Protein AF-A0A815MRT6-F1 (afdb_monomer)

Nearest PDB structures (foldseek):
  7sus-assembly1_A  TM=7.337E-01  e=1.866E+00  Homo sapiens
  3uun-assembly3_A  TM=4.388E-01  e=4.550E+00  Homo sapiens
  7p3w-assembly1_a  TM=3.902E-01  e=8.098E+00  Acinetobacter baumannii ATCC 17978

Secondary structure (DSSP, 8-state):
-HHHHHHHHIIIIIHHHHHHHHHHHHHHHHHHHHHHHHHHS---HHHHHHHHHHHHHHHHHHHHHHHHHHHHHHHHHHHHHHTTTS---HHHHHHHHHHHHHHHHHHHHHHHHHHHHHHHHHT---GGGTTS--

Organism: Adineta ricciae (NCBI:txid249248)

Solvent-accessible surface area (backbone atoms only — not comparable to full-atom values): 7596 Å² total; per-residue (Å²): 127,72,69,60,60,58,52,48,47,43,64,52,52,45,41,60,46,47,70,48,52,48,60,51,51,50,50,51,52,52,49,52,52,49,50,54,52,54,72,70,44,96,60,59,68,70,58,51,55,47,51,55,51,42,52,52,50,50,52,52,52,48,51,52,45,45,50,69,24,47,50,56,44,53,49,50,42,52,48,54,58,76,46,65,84,58,92,68,56,74,69,55,50,52,54,50,51,51,52,52,51,50,40,51,49,50,38,56,48,39,59,57,53,46,52,51,52,49,57,57,55,70,66,69,72,81,64,87,65,68,71,78,81,118

pLDDT: mean 74.56, std 12.22, range [42.59, 94.12]

Mean predicted aligned error: 10.58 Å

Structure (mmCIF, N/CA/C/O backbone):
data_AF-A0A815MRT6-F1
#
_entry.id   AF-A0A815MRT6-F1
#
loop_
_atom_site.group_PDB
_atom_site.id
_atom_site.type_symbol
_atom_site.label_atom_id
_atom_site.label_alt_id
_atom_site.label_comp_id
_atom_site.label_asym_id
_atom_site.label_entity_id
_atom_site.label_seq_id
_atom_site.pdbx_PDB_ins_code
_atom_site.Cartn_x
_atom_site.Cartn_y
_atom_site.Cartn_z
_atom_site.occupancy
_atom_site.B_iso_or_equiv
_atom_site.auth_seq_id
_atom_site.auth_comp_id
_atom_site.auth_asym_id
_atom_site.auth_atom_id
_atom_site.pdbx_PDB_model_num
ATOM 1 N N . MET A 1 1 ? 27.477 15.165 -11.761 1.00 45.75 1 MET A N 1
ATOM 2 C CA . MET A 1 1 ? 26.689 13.914 -11.897 1.00 45.75 1 MET A CA 1
ATOM 3 C C . MET A 1 1 ? 25.781 13.574 -10.698 1.00 45.75 1 MET A C 1
ATOM 5 O O . MET A 1 1 ? 24.865 12.787 -10.887 1.00 45.75 1 MET A O 1
ATOM 9 N N . ASN A 1 2 ? 25.924 14.195 -9.513 1.00 50.12 2 ASN A N 1
ATOM 10 C CA . ASN A 1 2 ? 25.142 13.836 -8.307 1.00 50.12 2 ASN A CA 1
ATOM 11 C C . ASN A 1 2 ? 23.651 14.254 -8.290 1.00 50.12 2 ASN A C 1
ATOM 13 O O . ASN 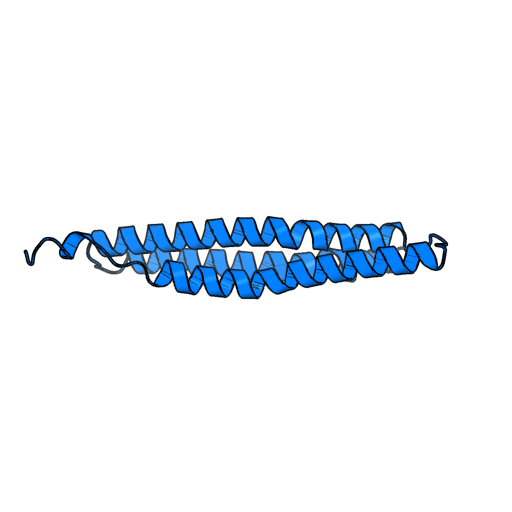A 1 2 ? 22.848 13.635 -7.598 1.00 50.12 2 ASN A O 1
ATOM 17 N N . ASN A 1 3 ? 23.240 15.273 -9.054 1.00 54.59 3 ASN A N 1
ATOM 18 C CA . ASN A 1 3 ? 21.877 15.820 -8.944 1.00 54.59 3 ASN A CA 1
ATOM 19 C C . ASN A 1 3 ? 20.793 15.014 -9.680 1.00 54.59 3 ASN A C 1
ATOM 21 O O . ASN A 1 3 ? 19.620 15.136 -9.338 1.00 54.59 3 ASN A O 1
ATOM 25 N N . TYR A 1 4 ? 21.146 14.185 -10.666 1.00 55.22 4 TYR A N 1
ATOM 26 C CA . TYR A 1 4 ? 20.152 13.447 -11.459 1.00 55.22 4 TYR A CA 1
ATOM 27 C C . TYR A 1 4 ? 19.624 12.220 -10.699 1.00 55.22 4 TYR A C 1
ATOM 29 O O . TYR A 1 4 ? 18.414 12.053 -10.557 1.00 55.22 4 TYR A O 1
ATOM 37 N N . TYR A 1 5 ? 20.525 11.438 -10.094 1.00 51.09 5 TYR A N 1
ATOM 38 C CA . TYR A 1 5 ? 20.175 10.288 -9.253 1.00 51.09 5 TYR A CA 1
ATOM 39 C C . TYR A 1 5 ? 19.384 10.693 -8.001 1.00 51.09 5 TYR A C 1
ATOM 41 O O . TYR A 1 5 ? 18.371 10.073 -7.690 1.00 51.09 5 TYR A O 1
ATOM 49 N N . ALA A 1 6 ? 19.763 11.789 -7.332 1.00 52.75 6 ALA A N 1
ATOM 50 C CA . ALA A 1 6 ? 19.034 12.298 -6.167 1.00 52.75 6 ALA A CA 1
ATOM 51 C C . ALA A 1 6 ? 17.612 12.794 -6.510 1.00 52.75 6 ALA A C 1
ATOM 53 O O . ALA A 1 6 ? 16.680 12.617 -5.722 1.00 52.75 6 ALA A O 1
ATOM 54 N N . ARG A 1 7 ? 17.422 13.392 -7.695 1.00 52.66 7 ARG A N 1
ATOM 55 C CA . ARG A 1 7 ? 16.108 13.856 -8.174 1.00 52.66 7 ARG A CA 1
ATOM 56 C C . ARG A 1 7 ? 15.211 12.683 -8.589 1.00 52.66 7 ARG A C 1
ATOM 58 O O . ARG A 1 7 ? 14.020 12.701 -8.294 1.00 52.66 7 ARG A O 1
ATOM 65 N N . LEU A 1 8 ? 15.789 11.644 -9.193 1.00 51.12 8 LEU A N 1
ATOM 66 C CA . LEU A 1 8 ? 15.091 10.413 -9.580 1.00 51.12 8 LEU A CA 1
ATOM 67 C C . LEU A 1 8 ? 14.653 9.577 -8.370 1.00 51.12 8 LEU A C 1
ATOM 69 O O . LEU A 1 8 ? 13.500 9.155 -8.303 1.00 51.12 8 LEU A O 1
ATOM 73 N N . LEU A 1 9 ? 15.527 9.408 -7.377 1.00 52.34 9 LEU A N 1
ATOM 74 C CA . LEU A 1 9 ? 15.215 8.663 -6.153 1.00 52.34 9 LEU A CA 1
ATOM 75 C C . LEU A 1 9 ? 14.071 9.334 -5.371 1.00 52.34 9 LEU A C 1
ATOM 77 O O . LEU A 1 9 ? 13.169 8.657 -4.873 1.00 52.34 9 LEU A O 1
ATOM 81 N N . LYS A 1 10 ? 14.042 10.677 -5.361 1.00 52.62 10 LYS A N 1
ATOM 82 C CA . LYS A 1 10 ? 12.936 11.467 -4.801 1.00 52.62 10 LYS A CA 1
ATOM 83 C C . LYS A 1 10 ? 11.610 11.251 -5.536 1.00 52.62 10 LYS A C 1
ATOM 85 O O . LYS A 1 10 ? 10.611 10.963 -4.886 1.00 52.62 10 LYS A O 1
ATOM 90 N N . ILE A 1 11 ? 11.580 11.382 -6.861 1.00 58.47 11 ILE A N 1
ATOM 91 C CA . ILE A 1 11 ? 10.323 11.391 -7.635 1.00 58.47 11 ILE A CA 1
ATOM 92 C C . ILE A 1 11 ? 9.703 9.992 -7.769 1.00 58.47 11 ILE A C 1
ATOM 94 O O . ILE A 1 11 ? 8.484 9.870 -7.749 1.00 58.47 11 ILE A O 1
ATOM 98 N N . TYR A 1 12 ? 10.513 8.937 -7.872 1.00 51.78 12 TYR A N 1
ATOM 99 C CA . TYR A 1 12 ? 10.009 7.620 -8.284 1.00 51.78 12 TYR A CA 1
AT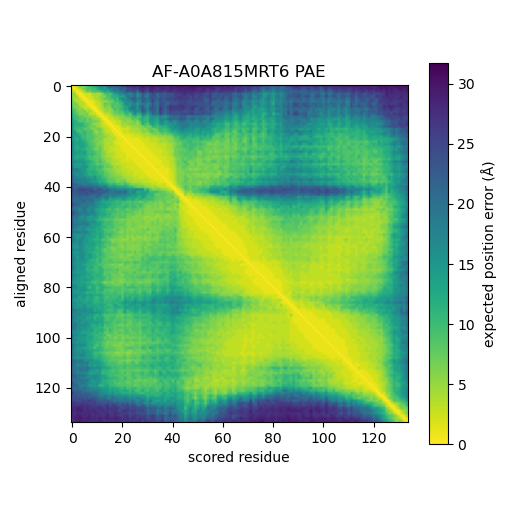OM 100 C C . TYR A 1 12 ? 9.968 6.572 -7.173 1.00 51.78 12 TYR A C 1
ATOM 102 O O . TYR A 1 12 ? 9.186 5.636 -7.262 1.00 51.78 12 TYR A O 1
ATOM 110 N N . VAL A 1 13 ? 10.767 6.722 -6.114 1.00 55.62 13 VAL A N 1
ATOM 111 C CA . VAL A 1 13 ? 10.786 5.768 -4.990 1.00 55.62 13 VAL A CA 1
ATOM 112 C C . VAL A 1 13 ? 10.257 6.435 -3.731 1.00 55.62 13 VAL A C 1
ATOM 114 O O . VAL A 1 13 ? 9.307 5.949 -3.123 1.00 55.62 13 VAL A O 1
ATOM 117 N N . VAL A 1 14 ? 10.808 7.598 -3.376 1.00 60.06 14 VAL A N 1
ATOM 118 C CA . VAL A 1 14 ? 10.393 8.314 -2.164 1.00 60.06 14 VAL A CA 1
ATOM 119 C C . VAL A 1 14 ? 8.977 8.847 -2.301 1.00 60.06 14 VAL A C 1
ATOM 121 O O . VAL A 1 14 ? 8.237 8.762 -1.341 1.00 60.06 14 VAL A O 1
ATOM 124 N N . THR A 1 15 ? 8.563 9.350 -3.462 1.00 61.41 15 THR A N 1
ATOM 125 C CA . THR A 1 15 ? 7.217 9.921 -3.636 1.00 61.41 15 THR A CA 1
ATOM 126 C C . THR A 1 15 ? 6.101 8.882 -3.436 1.00 61.41 15 THR A C 1
ATOM 128 O O . THR A 1 15 ? 5.251 9.113 -2.578 1.00 61.41 15 THR A O 1
ATOM 131 N N . PRO A 1 16 ? 6.088 7.711 -4.103 1.00 59.00 16 PRO A N 1
ATOM 132 C CA . PRO A 1 16 ? 5.063 6.698 -3.841 1.00 59.00 16 PRO A CA 1
ATOM 133 C C . PRO A 1 16 ? 5.174 6.065 -2.445 1.00 59.00 16 PRO A C 1
ATOM 135 O O . PRO A 1 16 ? 4.146 5.765 -1.836 1.00 59.00 16 PRO A O 1
ATOM 138 N N . LEU A 1 17 ? 6.383 5.938 -1.876 1.00 62.38 17 LEU A N 1
ATOM 139 C CA . LEU A 1 17 ? 6.551 5.562 -0.464 1.00 62.38 17 LEU A CA 1
ATOM 140 C C . LEU A 1 17 ? 5.994 6.629 0.482 1.00 62.38 17 LEU A C 1
ATOM 142 O O . LEU A 1 17 ? 5.339 6.300 1.456 1.00 62.38 17 LEU A O 1
ATOM 146 N N . PHE A 1 18 ? 6.183 7.910 0.196 1.00 67.44 18 PHE A N 1
ATOM 147 C CA . PHE A 1 18 ? 5.653 9.019 0.985 1.00 67.44 18 PHE A CA 1
ATOM 148 C C . PHE A 1 18 ? 4.121 9.033 0.924 1.00 67.44 18 PHE A C 1
ATOM 150 O O . PHE A 1 18 ? 3.469 9.098 1.963 1.00 67.44 18 PHE A O 1
ATOM 157 N N . PHE A 1 19 ? 3.539 8.846 -0.265 1.00 64.25 19 PHE A N 1
ATOM 158 C CA . PHE A 1 19 ? 2.088 8.751 -0.466 1.00 64.25 19 PHE A CA 1
ATOM 159 C C . PHE A 1 19 ? 1.449 7.464 0.076 1.00 64.25 19 PHE A C 1
ATOM 161 O O . PHE A 1 19 ? 0.230 7.404 0.180 1.00 64.25 19 PHE A O 1
ATOM 168 N N . THR A 1 20 ? 2.223 6.448 0.457 1.00 65.19 20 THR A N 1
ATOM 169 C CA . THR A 1 20 ? 1.698 5.226 1.097 1.00 65.19 20 THR A CA 1
ATOM 170 C C . THR A 1 20 ? 1.990 5.200 2.594 1.00 65.19 20 THR A C 1
ATOM 172 O O . THR A 1 20 ? 1.082 5.003 3.399 1.00 65.19 20 THR A O 1
ATOM 175 N N . VAL A 1 21 ? 3.231 5.467 2.994 1.00 69.62 21 VAL A N 1
ATOM 176 C CA . VAL A 1 21 ? 3.687 5.442 4.388 1.00 69.62 21 VAL A CA 1
ATOM 177 C C . VAL A 1 21 ? 3.052 6.562 5.204 1.00 69.62 21 VAL A C 1
ATOM 179 O O . VAL A 1 21 ? 2.616 6.298 6.324 1.00 69.62 21 VAL A O 1
ATOM 182 N N . ILE A 1 22 ? 2.946 7.792 4.686 1.00 73.31 22 ILE A N 1
ATOM 183 C CA . ILE A 1 22 ? 2.405 8.907 5.482 1.00 73.31 22 ILE A CA 1
ATOM 184 C C . ILE A 1 22 ? 0.921 8.749 5.770 1.00 73.31 22 ILE A C 1
ATOM 186 O O . ILE A 1 22 ? 0.575 8.832 6.947 1.00 73.31 22 ILE A O 1
ATOM 190 N N . PRO A 1 23 ? 0.042 8.468 4.790 1.00 68.94 23 PRO A N 1
ATOM 191 C CA . PRO A 1 23 ? -1.370 8.251 5.085 1.00 68.94 23 PRO A CA 1
ATOM 192 C C . PRO A 1 23 ? -1.577 7.104 6.070 1.00 68.94 23 PRO A C 1
ATOM 194 O O . PRO A 1 23 ? -2.384 7.216 6.984 1.00 68.94 23 PRO A O 1
ATOM 197 N N . VAL A 1 24 ? -0.796 6.029 5.950 1.00 69.56 24 VAL A N 1
ATOM 198 C CA . VAL A 1 24 ? -0.872 4.881 6.864 1.00 69.56 24 VAL A CA 1
ATOM 199 C C . VAL A 1 24 ? -0.394 5.249 8.263 1.00 69.56 24 VAL A C 1
ATOM 201 O O . VAL A 1 24 ? -1.037 4.885 9.243 1.00 69.56 24 VAL A O 1
ATOM 204 N N . THR A 1 25 ? 0.692 6.010 8.370 1.00 74.50 25 THR A N 1
ATOM 205 C CA . THR A 1 25 ? 1.208 6.494 9.657 1.00 74.50 25 THR A CA 1
ATOM 206 C C . THR A 1 25 ? 0.207 7.442 10.317 1.00 74.50 25 THR A C 1
ATOM 208 O O . THR A 1 25 ? -0.087 7.282 11.499 1.00 74.50 25 THR A O 1
ATOM 211 N N . LEU A 1 26 ? -0.390 8.363 9.553 1.00 78.94 26 LEU A N 1
ATOM 212 C CA . LEU A 1 26 ? -1.467 9.246 10.010 1.00 78.94 26 LEU A CA 1
ATOM 213 C C . LEU A 1 26 ? -2.670 8.445 10.507 1.00 78.94 26 LEU A C 1
ATOM 215 O O . LEU A 1 26 ? -3.145 8.691 11.610 1.00 78.94 26 LEU A O 1
ATOM 219 N N . ILE A 1 27 ? -3.120 7.449 9.742 1.00 75.50 27 ILE A N 1
ATOM 220 C CA . ILE A 1 27 ? -4.240 6.579 10.121 1.00 75.50 27 ILE A CA 1
ATOM 221 C C . ILE A 1 27 ? -3.928 5.823 11.414 1.00 75.50 27 ILE A C 1
ATOM 223 O O . ILE A 1 27 ? -4.771 5.778 12.306 1.00 75.50 27 ILE A O 1
ATOM 227 N N . ILE A 1 28 ? -2.716 5.281 11.563 1.00 76.62 28 ILE A N 1
ATOM 228 C CA . ILE A 1 28 ? -2.294 4.599 12.794 1.00 76.62 28 ILE A CA 1
ATOM 229 C C . ILE A 1 28 ? -2.302 5.568 13.981 1.00 76.62 28 ILE A C 1
ATOM 231 O O . ILE A 1 28 ? -2.840 5.217 15.030 1.00 76.62 28 ILE A O 1
ATOM 235 N N . ILE A 1 29 ? -1.742 6.772 13.831 1.00 81.12 29 ILE A N 1
ATOM 236 C CA . ILE A 1 29 ? -1.690 7.778 14.904 1.00 81.12 29 ILE A CA 1
ATOM 237 C C . ILE A 1 29 ? -3.104 8.209 15.305 1.00 81.12 29 ILE A C 1
ATOM 239 O O . ILE A 1 29 ? -3.433 8.204 16.492 1.00 81.12 29 ILE A O 1
ATOM 243 N N . VAL A 1 30 ? -3.957 8.527 14.327 1.00 81.06 30 VAL A N 1
ATOM 244 C CA . VAL A 1 30 ? -5.352 8.925 14.563 1.00 81.06 30 VAL A CA 1
ATOM 245 C C . VAL A 1 30 ? -6.120 7.796 15.248 1.00 81.06 30 VAL A C 1
ATOM 247 O O . VAL A 1 30 ? -6.791 8.042 16.247 1.00 81.06 30 VAL A O 1
ATOM 250 N N . LEU A 1 31 ? -5.970 6.547 14.795 1.00 75.62 31 LEU A N 1
ATOM 251 C CA . LEU A 1 31 ? -6.630 5.393 15.412 1.00 75.62 31 LEU A CA 1
ATOM 252 C C . LEU A 1 31 ? -6.130 5.120 16.831 1.00 75.62 31 LEU A C 1
ATOM 254 O O . LEU A 1 31 ? -6.933 4.811 17.708 1.00 75.62 31 LEU A O 1
ATOM 258 N N . GLN A 1 32 ? -4.831 5.259 17.093 1.00 78.88 32 GLN A N 1
ATOM 259 C CA . GLN A 1 32 ? -4.290 5.137 18.448 1.00 78.88 32 GLN A CA 1
ATOM 260 C C . GLN A 1 32 ? -4.826 6.237 19.371 1.00 78.88 32 GLN A C 1
ATOM 262 O O . GLN A 1 32 ? -5.182 5.948 20.516 1.00 78.88 32 GLN A O 1
ATOM 267 N N . GLY A 1 33 ? -4.929 7.472 18.872 1.00 81.94 33 GLY A N 1
ATOM 268 C CA . GLY A 1 33 ? -5.565 8.582 19.581 1.00 81.94 33 GLY A CA 1
ATOM 269 C C . GLY A 1 33 ? -7.039 8.303 19.877 1.00 81.94 33 GLY A C 1
ATOM 270 O O . GLY A 1 33 ? -7.475 8.441 21.018 1.00 81.94 33 GLY A O 1
ATOM 271 N N . MET A 1 34 ? -7.786 7.807 18.887 1.00 77.12 34 MET A N 1
ATOM 272 C CA . MET A 1 34 ? -9.182 7.397 19.060 1.00 77.12 34 MET A CA 1
ATOM 273 C C . MET A 1 34 ? -9.330 6.283 20.100 1.00 77.12 34 MET A C 1
ATOM 275 O O . MET A 1 34 ? -10.180 6.400 20.976 1.00 77.12 34 MET A O 1
ATOM 279 N N . ILE A 1 35 ? -8.496 5.236 20.063 1.00 76.12 35 ILE A N 1
ATOM 280 C CA . ILE A 1 35 ? -8.532 4.152 21.062 1.00 76.12 35 ILE A CA 1
ATOM 281 C C . ILE A 1 35 ? -8.273 4.703 22.468 1.00 76.12 35 ILE A C 1
ATOM 283 O O . ILE A 1 35 ? -8.982 4.337 23.405 1.00 76.12 35 ILE A O 1
ATOM 287 N N . ARG A 1 36 ? -7.276 5.583 22.633 1.00 80.75 36 ARG A N 1
ATOM 288 C CA . ARG A 1 36 ? -6.979 6.206 23.933 1.00 80.75 36 ARG A CA 1
ATOM 289 C C . ARG A 1 36 ? -8.170 7.012 24.451 1.00 80.75 36 ARG A C 1
ATOM 291 O O . ARG A 1 36 ? -8.553 6.819 25.600 1.00 80.75 36 ARG A O 1
ATOM 298 N N . ASN A 1 37 ? -8.797 7.818 23.597 1.00 80.75 37 ASN A N 1
ATOM 299 C CA . ASN A 1 37 ? -9.984 8.591 23.966 1.00 80.75 37 ASN A CA 1
ATOM 300 C C . ASN A 1 37 ? -11.181 7.682 24.303 1.00 80.75 37 ASN A C 1
ATOM 302 O O . ASN A 1 37 ? -11.874 7.920 25.285 1.00 80.75 37 ASN A O 1
ATOM 306 N N . ILE A 1 38 ? -11.398 6.598 23.551 1.00 73.88 38 ILE A N 1
ATOM 307 C CA . ILE A 1 38 ? -12.463 5.612 23.820 1.00 73.88 38 ILE A CA 1
ATOM 308 C C . ILE A 1 38 ? -12.254 4.901 25.163 1.00 73.88 38 ILE A C 1
ATOM 310 O O . ILE A 1 38 ? -13.225 4.636 25.870 1.00 73.88 38 ILE A O 1
ATOM 314 N N . ARG A 1 39 ? -11.003 4.609 25.538 1.00 72.38 39 ARG A N 1
ATOM 315 C CA . ARG A 1 39 ? -10.673 4.022 26.848 1.00 72.38 39 ARG A CA 1
ATOM 316 C C . ARG A 1 39 ? -10.887 4.996 28.008 1.00 72.38 39 ARG A C 1
ATOM 318 O O . ARG A 1 39 ? -11.131 4.547 29.120 1.00 72.38 39 ARG A O 1
ATOM 325 N N . GLN A 1 40 ? -10.789 6.300 27.755 1.00 78.19 40 GLN A N 1
ATOM 326 C CA . GLN A 1 40 ? -11.063 7.347 28.745 1.00 78.19 40 GLN A CA 1
ATOM 327 C C . GLN A 1 40 ? -12.558 7.663 28.881 1.00 78.19 40 GLN A C 1
ATOM 329 O O . GLN A 1 40 ? -12.982 8.157 29.922 1.00 78.19 40 GLN A O 1
ATOM 334 N N . LEU A 1 41 ? -13.364 7.369 27.858 1.00 73.06 41 LEU A N 1
ATOM 335 C CA . LEU A 1 41 ? -14.818 7.457 27.943 1.00 73.06 41 LEU A CA 1
ATOM 336 C C . LEU A 1 41 ? -15.363 6.308 28.802 1.00 73.06 41 LEU A C 1
ATOM 338 O O . LEU A 1 41 ? -15.007 5.146 28.595 1.00 73.06 41 LEU A O 1
ATOM 342 N N . THR A 1 42 ? -16.272 6.628 29.725 1.00 67.25 42 THR A N 1
ATOM 343 C CA . THR A 1 42 ? -17.025 5.688 30.575 1.00 67.25 42 THR A CA 1
ATOM 344 C C . THR A 1 42 ? -18.049 4.899 29.745 1.00 67.25 42 THR A C 1
ATOM 346 O O . THR A 1 42 ? -19.259 5.009 29.914 1.00 67.25 42 THR A O 1
ATOM 349 N N . LEU A 1 43 ? -17.565 4.140 28.767 1.00 65.50 43 LEU A N 1
ATOM 350 C CA . LEU A 1 43 ? -18.371 3.254 27.937 1.00 65.50 43 LEU A CA 1
ATOM 351 C C . LEU A 1 43 ? -18.512 1.892 28.620 1.00 65.50 43 LEU A C 1
ATOM 353 O O . LEU A 1 43 ? -17.615 1.433 29.325 1.00 65.50 43 LEU A O 1
ATOM 357 N N . ASN A 1 44 ? -19.627 1.210 28.361 1.00 72.62 44 ASN A N 1
ATOM 358 C CA . ASN A 1 44 ? -19.820 -0.166 28.813 1.00 72.62 44 ASN A CA 1
ATOM 359 C C . ASN A 1 44 ? -18.708 -1.070 28.251 1.00 72.62 44 ASN A C 1
ATOM 361 O O . ASN A 1 44 ? -18.347 -0.958 27.077 1.00 72.62 44 ASN A O 1
ATOM 365 N N . SER A 1 45 ? -18.235 -2.034 29.044 1.00 71.75 45 SER A N 1
ATOM 366 C CA . SER A 1 45 ? -17.143 -2.948 28.664 1.00 71.75 45 SER A CA 1
ATOM 367 C C . SER A 1 45 ? -17.374 -3.672 27.322 1.00 71.75 45 SER A C 1
ATOM 369 O O . SER A 1 45 ? -16.443 -3.785 26.530 1.00 71.75 45 SER A O 1
ATOM 371 N N . CYS A 1 46 ? -18.621 -4.053 26.978 1.00 71.88 46 CYS A N 1
ATOM 372 C CA . CYS A 1 46 ? -18.963 -4.627 25.651 1.00 71.88 46 CYS A CA 1
ATOM 373 C C . CYS A 1 46 ? -18.624 -3.673 24.499 1.00 71.88 46 CYS A C 1
ATOM 375 O O . CYS A 1 46 ? -18.136 -4.099 23.455 1.00 71.88 46 CYS A O 1
ATOM 377 N N . GLN A 1 47 ? -18.919 -2.381 24.664 1.00 72.31 47 GLN A N 1
ATOM 378 C CA . GLN A 1 47 ? -18.724 -1.391 23.609 1.00 72.31 47 GLN A CA 1
ATOM 379 C C . GLN A 1 47 ? -17.237 -1.102 23.406 1.00 72.31 47 GLN A C 1
ATOM 381 O O . GLN A 1 47 ? -16.802 -1.043 22.256 1.00 72.31 47 GLN A O 1
ATOM 386 N N . GLN A 1 48 ? -16.462 -0.990 24.490 1.00 74.56 48 GLN A N 1
ATOM 387 C CA . GLN A 1 48 ? -15.010 -0.798 24.416 1.00 74.56 48 GLN A CA 1
ATOM 388 C C . GLN A 1 48 ? -14.315 -1.982 23.728 1.00 74.56 48 GLN A C 1
ATOM 390 O O . GLN A 1 48 ? -13.590 -1.771 22.752 1.00 74.56 48 GLN A O 1
ATOM 395 N N . ASP A 1 49 ? -14.615 -3.219 24.141 1.00 78.00 49 ASP A N 1
ATOM 396 C CA . ASP A 1 49 ? -14.050 -4.428 23.521 1.00 78.00 49 ASP A CA 1
ATOM 397 C C . ASP A 1 49 ? -14.426 -4.553 22.038 1.00 78.00 49 ASP A C 1
ATOM 399 O O . ASP A 1 49 ? -13.604 -4.951 21.204 1.00 78.00 49 ASP A O 1
ATOM 403 N N . ARG A 1 50 ? -15.666 -4.189 21.680 1.00 79.44 50 ARG A N 1
ATOM 404 C CA . ARG A 1 50 ? -16.124 -4.182 20.285 1.00 79.44 50 ARG A CA 1
ATOM 405 C C . ARG A 1 50 ? -15.338 -3.177 19.451 1.00 79.44 50 ARG A C 1
ATOM 407 O O . ARG A 1 50 ? -14.843 -3.548 18.389 1.00 79.44 50 ARG A O 1
ATOM 414 N N . PHE A 1 51 ? -15.222 -1.932 19.912 1.00 76.56 51 PHE A N 1
ATOM 415 C CA . PHE A 1 51 ? -14.499 -0.895 19.175 1.00 76.56 51 PHE A CA 1
ATOM 416 C C . PHE A 1 51 ? -13.027 -1.263 18.992 1.00 76.56 51 PHE A C 1
ATOM 418 O O . PHE A 1 51 ? -12.502 -1.140 17.886 1.00 76.56 51 PHE A O 1
ATOM 425 N N . GLU A 1 52 ? -12.373 -1.790 20.031 1.00 78.00 52 GLU A N 1
ATOM 426 C CA . GLU A 1 52 ? -10.983 -2.234 19.916 1.00 78.00 52 GLU A CA 1
ATOM 427 C C . GLU A 1 52 ? -10.836 -3.374 18.895 1.00 78.00 52 GLU A C 1
ATOM 429 O O . GLU A 1 52 ? -9.930 -3.347 18.053 1.00 78.00 52 GLU A O 1
ATOM 434 N N . ARG A 1 53 ? -11.750 -4.353 18.910 1.00 81.31 53 ARG A N 1
ATOM 435 C CA . ARG A 1 53 ? -11.739 -5.467 17.953 1.00 81.31 53 ARG A CA 1
ATOM 436 C C . ARG A 1 53 ? -12.002 -5.002 16.518 1.00 81.31 53 ARG A C 1
ATOM 438 O O . ARG A 1 53 ? -11.309 -5.464 15.610 1.00 81.31 53 ARG A O 1
ATOM 445 N N . GLN A 1 54 ? -12.949 -4.088 16.312 1.00 79.44 54 GLN A N 1
ATOM 446 C CA . GLN A 1 54 ? -13.253 -3.502 15.001 1.00 79.44 54 GLN A CA 1
ATOM 447 C C . GLN A 1 54 ? -12.047 -2.749 14.442 1.00 79.44 54 GLN A C 1
ATOM 449 O O . GLN A 1 54 ? -11.606 -3.043 13.331 1.00 79.44 54 GLN A O 1
ATOM 454 N N . ILE A 1 55 ? -11.455 -1.854 15.236 1.00 77.38 55 ILE A N 1
ATOM 455 C CA . ILE A 1 55 ? -10.274 -1.084 14.828 1.00 77.38 55 ILE A CA 1
ATOM 456 C C . ILE A 1 55 ? -9.109 -2.018 14.496 1.00 77.38 55 ILE A C 1
ATOM 458 O O . ILE A 1 55 ? -8.450 -1.853 13.467 1.00 77.38 55 ILE A O 1
ATOM 462 N N . ARG A 1 56 ? -8.867 -3.042 15.324 1.00 81.44 56 ARG A N 1
ATOM 463 C CA . ARG A 1 56 ? -7.797 -4.014 15.071 1.00 81.44 56 ARG A CA 1
ATOM 464 C C . ARG A 1 56 ? -8.014 -4.760 13.752 1.00 81.44 56 ARG A C 1
ATOM 466 O O . ARG A 1 56 ? -7.065 -4.907 12.985 1.00 81.44 56 ARG A O 1
ATOM 473 N N . ARG A 1 57 ? -9.243 -5.202 13.464 1.00 82.25 57 ARG A N 1
ATOM 474 C CA . ARG A 1 57 ? -9.587 -5.870 12.196 1.00 82.25 57 ARG A CA 1
ATOM 475 C C . ARG A 1 57 ? -9.412 -4.937 10.995 1.00 82.25 57 ARG A C 1
ATOM 477 O O . ARG A 1 57 ? -8.784 -5.346 10.022 1.00 82.25 57 ARG A O 1
ATOM 484 N N . MET A 1 58 ? -9.879 -3.690 11.087 1.00 80.19 58 MET A N 1
ATOM 485 C CA . MET A 1 58 ? -9.700 -2.681 10.032 1.00 80.19 58 MET A CA 1
ATOM 486 C C . MET A 1 58 ? -8.217 -2.432 9.732 1.00 80.19 58 MET A C 1
ATOM 488 O O . MET A 1 58 ? -7.808 -2.453 8.572 1.00 80.19 58 MET A O 1
ATOM 492 N N . LEU A 1 59 ? -7.389 -2.288 10.772 1.00 79.25 59 LEU A N 1
ATOM 493 C CA . LEU A 1 59 ? -5.944 -2.095 10.628 1.00 79.25 59 LEU A CA 1
ATOM 494 C C . LEU A 1 59 ? -5.246 -3.293 9.979 1.00 79.25 59 LEU A C 1
ATOM 496 O O . LEU A 1 59 ? -4.359 -3.102 9.150 1.00 79.25 59 LEU A O 1
ATOM 500 N N . ILE A 1 60 ? -5.621 -4.521 10.350 1.00 83.25 60 ILE A N 1
ATOM 501 C CA . ILE A 1 60 ? -5.044 -5.734 9.754 1.00 83.25 60 ILE A CA 1
ATOM 502 C C . ILE A 1 60 ? -5.381 -5.797 8.263 1.00 83.25 60 ILE A C 1
ATOM 504 O O . ILE A 1 60 ? -4.473 -5.949 7.447 1.00 83.25 60 ILE A O 1
ATOM 508 N N . VAL A 1 61 ? -6.656 -5.627 7.901 1.00 83.81 61 VAL A N 1
ATOM 509 C CA . VAL A 1 61 ? -7.097 -5.669 6.498 1.00 83.81 61 VAL A CA 1
ATOM 510 C C . VAL A 1 61 ? -6.410 -4.579 5.682 1.00 83.81 61 VAL A C 1
ATOM 512 O O . VAL A 1 61 ? -5.863 -4.865 4.620 1.00 83.81 61 VAL A O 1
ATOM 515 N N . GLN A 1 62 ? -6.346 -3.352 6.201 1.00 82.06 62 GLN A N 1
ATOM 516 C CA . GLN A 1 62 ? -5.681 -2.256 5.505 1.00 82.06 62 GLN A CA 1
ATOM 517 C C . GLN A 1 62 ? -4.183 -2.511 5.306 1.00 82.06 62 GLN A C 1
ATOM 519 O O . GLN A 1 62 ? -3.656 -2.217 4.236 1.00 82.06 62 GLN A O 1
ATOM 524 N N . ARG A 1 63 ? -3.488 -3.085 6.298 1.00 81.12 63 ARG A N 1
ATOM 525 C CA . ARG A 1 63 ? -2.074 -3.469 6.152 1.00 81.12 63 ARG A CA 1
ATOM 526 C C . ARG A 1 63 ? -1.883 -4.530 5.074 1.00 81.12 63 ARG A C 1
ATOM 528 O O . ARG A 1 63 ? -0.955 -4.403 4.282 1.00 81.12 63 ARG A O 1
ATOM 535 N N . ILE A 1 64 ? -2.748 -5.545 5.034 1.00 84.75 64 ILE A N 1
ATOM 536 C CA . ILE A 1 64 ? -2.685 -6.610 4.024 1.00 84.75 64 ILE A CA 1
ATOM 537 C C . ILE A 1 64 ? -2.918 -6.030 2.629 1.00 84.75 64 ILE A C 1
ATOM 539 O O . ILE A 1 64 ? -2.106 -6.265 1.739 1.00 84.75 64 ILE A O 1
ATOM 543 N N . LEU A 1 65 ? -3.978 -5.240 2.443 1.00 83.25 65 LEU A N 1
ATOM 544 C CA . LEU A 1 65 ? -4.293 -4.639 1.147 1.00 83.25 65 LEU A CA 1
ATOM 545 C C . LEU A 1 65 ? -3.188 -3.687 0.680 1.00 83.25 65 LEU A C 1
ATOM 547 O O . LEU A 1 65 ? -2.773 -3.742 -0.475 1.00 83.25 65 LEU A O 1
ATOM 551 N N . LEU A 1 66 ? -2.662 -2.854 1.583 1.00 79.94 66 LEU A N 1
ATOM 552 C CA . LEU A 1 66 ? -1.543 -1.963 1.288 1.00 79.94 66 LEU A CA 1
ATOM 553 C C . LEU A 1 66 ? -0.272 -2.734 0.926 1.00 79.94 66 LEU A C 1
ATOM 555 O O . LEU A 1 66 ? 0.414 -2.343 -0.009 1.00 79.94 66 LEU A O 1
ATOM 559 N N . ALA A 1 67 ? 0.056 -3.815 1.633 1.00 81.69 67 ALA A N 1
ATOM 560 C CA . ALA A 1 67 ? 1.212 -4.635 1.285 1.00 81.69 67 ALA A CA 1
ATOM 561 C C . ALA A 1 67 ? 1.015 -5.301 -0.085 1.00 81.69 67 ALA A C 1
ATOM 563 O O . ALA A 1 67 ? 1.896 -5.218 -0.938 1.00 81.69 67 ALA A O 1
ATOM 564 N N . ALA A 1 68 ? -0.161 -5.891 -0.318 1.00 84.12 68 ALA A N 1
ATOM 565 C CA . ALA A 1 68 ? -0.492 -6.594 -1.552 1.00 84.12 68 ALA A CA 1
ATOM 566 C C . ALA A 1 68 ? -0.524 -5.674 -2.779 1.00 84.12 68 ALA A C 1
ATOM 568 O O . ALA A 1 68 ? -0.154 -6.112 -3.863 1.00 84.12 68 ALA A O 1
ATOM 569 N N . SER A 1 69 ? -0.943 -4.415 -2.630 1.00 84.12 69 SER A N 1
ATOM 570 C CA . SER A 1 69 ? -1.049 -3.478 -3.755 1.00 84.12 69 SER A CA 1
ATOM 571 C C . SER A 1 69 ? 0.132 -2.506 -3.851 1.00 84.12 69 SER A C 1
ATOM 573 O O . SER A 1 69 ? 0.556 -2.145 -4.947 1.00 84.12 69 SER A O 1
ATOM 575 N N . GLY A 1 70 ? 0.688 -2.083 -2.717 1.00 79.12 70 GLY A N 1
ATOM 576 C CA . GLY A 1 70 ? 1.777 -1.113 -2.636 1.00 79.12 70 GLY A CA 1
ATOM 577 C C . GLY A 1 70 ? 3.139 -1.711 -2.969 1.00 79.12 70 GLY A C 1
ATOM 578 O O . GLY A 1 70 ? 3.943 -1.045 -3.620 1.00 79.12 70 GLY A O 1
ATOM 579 N N . PHE A 1 71 ? 3.399 -2.968 -2.591 1.00 81.00 71 PHE A N 1
ATOM 580 C CA . PHE A 1 71 ? 4.670 -3.622 -2.915 1.00 81.00 71 PHE A CA 1
ATOM 581 C C . PHE A 1 71 ? 4.861 -3.830 -4.429 1.00 81.00 71 PHE A C 1
ATOM 583 O O . PHE A 1 71 ? 5.903 -3.415 -4.941 1.00 81.00 71 PHE A O 1
ATOM 590 N N . PRO A 1 72 ? 3.877 -4.358 -5.189 1.00 83.19 72 PRO A N 1
ATOM 591 C CA . PRO A 1 72 ? 4.000 -4.455 -6.644 1.00 83.19 72 PRO A CA 1
ATOM 592 C C . PRO A 1 72 ? 4.173 -3.097 -7.327 1.00 83.19 72 PRO A C 1
ATOM 594 O O . PRO A 1 72 ? 4.958 -2.983 -8.261 1.00 83.19 72 PRO A O 1
ATOM 597 N N . PHE A 1 73 ? 3.496 -2.055 -6.839 1.00 80.69 73 PHE A N 1
ATOM 598 C CA . PHE A 1 73 ? 3.623 -0.704 -7.385 1.00 80.69 73 PHE A CA 1
ATOM 599 C C . PHE A 1 73 ? 5.018 -0.093 -7.143 1.00 80.69 73 PHE A C 1
ATOM 601 O O . PHE A 1 73 ? 5.604 0.544 -8.025 1.00 80.69 73 PHE A O 1
ATOM 608 N N . ALA A 1 74 ? 5.600 -0.333 -5.963 1.00 76.94 74 ALA A N 1
ATOM 609 C CA . ALA A 1 74 ? 6.978 0.056 -5.668 1.00 76.94 74 ALA A CA 1
ATOM 610 C C . ALA A 1 74 ? 7.987 -0.709 -6.545 1.00 76.94 74 ALA A C 1
ATOM 612 O O . ALA A 1 74 ? 8.933 -0.107 -7.059 1.00 76.94 74 ALA A O 1
ATOM 613 N N . LEU A 1 75 ? 7.762 -2.011 -6.763 1.00 81.06 75 LEU A N 1
ATOM 614 C CA . LEU A 1 75 ? 8.564 -2.824 -7.681 1.00 81.06 75 LEU A CA 1
ATOM 615 C C . LEU A 1 75 ? 8.458 -2.342 -9.130 1.00 81.06 75 LEU A C 1
ATOM 617 O O . LEU A 1 75 ? 9.487 -2.251 -9.794 1.00 81.06 75 LEU A O 1
ATOM 621 N N . GLU A 1 76 ? 7.261 -1.982 -9.607 1.00 83.69 76 GLU A N 1
ATOM 622 C CA . GLU A 1 76 ? 7.067 -1.350 -10.922 1.00 83.69 76 GLU A CA 1
ATOM 623 C C . GLU A 1 76 ? 7.971 -0.119 -11.059 1.00 83.69 76 GLU A C 1
ATOM 625 O O . GLU A 1 76 ? 8.690 0.026 -12.049 1.00 83.69 76 GLU A O 1
ATOM 630 N N . SER A 1 77 ? 7.969 0.751 -10.048 1.00 77.00 77 SER A N 1
ATOM 631 C CA . SER A 1 77 ? 8.721 2.006 -10.086 1.00 77.00 77 SER A CA 1
ATOM 632 C C . SER A 1 77 ? 10.232 1.755 -10.121 1.00 77.00 77 SER A C 1
ATOM 634 O O . SER A 1 77 ? 10.958 2.402 -10.880 1.00 77.00 77 SER A O 1
ATOM 636 N N . ALA A 1 78 ? 10.710 0.772 -9.350 1.00 79.06 78 ALA A N 1
ATOM 637 C CA . ALA A 1 78 ? 12.106 0.343 -9.371 1.00 79.06 78 ALA A CA 1
ATOM 638 C C . ALA A 1 78 ? 12.496 -0.309 -10.710 1.00 79.06 78 ALA A C 1
ATOM 640 O O . ALA A 1 78 ? 13.572 -0.033 -11.242 1.00 79.06 78 ALA A O 1
ATOM 641 N N 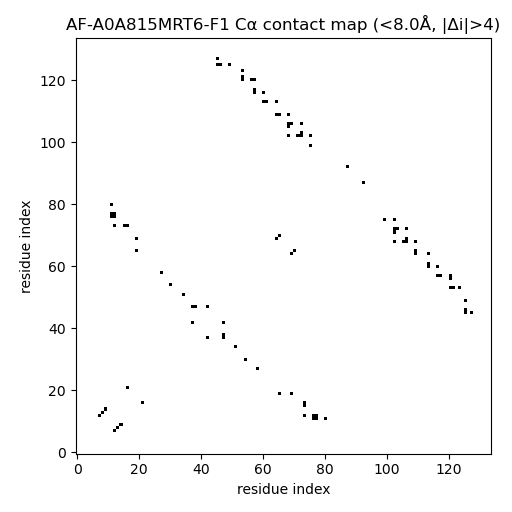. TYR A 1 79 ? 11.617 -1.133 -11.282 1.00 83.88 79 TYR A N 1
ATOM 642 C CA . TYR A 1 79 ? 11.837 -1.809 -12.560 1.00 83.88 79 TYR A CA 1
ATOM 643 C C . TYR A 1 79 ? 11.915 -0.821 -13.733 1.00 83.88 79 TYR A C 1
ATOM 645 O O . TYR A 1 79 ? 12.861 -0.872 -14.527 1.00 83.88 79 TYR A O 1
ATOM 653 N N . LEU A 1 80 ? 10.968 0.118 -13.819 1.00 82.44 80 LEU A N 1
ATOM 654 C CA . LEU A 1 80 ? 10.976 1.191 -14.819 1.00 82.44 80 LEU A CA 1
ATOM 655 C C . LEU A 1 80 ? 12.258 2.024 -14.738 1.00 82.44 80 LEU A C 1
ATOM 657 O O . LEU A 1 80 ? 12.813 2.427 -15.759 1.00 82.44 80 LEU A O 1
ATOM 661 N N . HIS A 1 81 ? 12.758 2.248 -13.522 1.00 74.88 81 HIS A N 1
ATOM 662 C CA . HIS A 1 81 ? 14.015 2.950 -13.318 1.00 74.88 81 HIS A CA 1
ATOM 663 C C . HIS A 1 81 ? 15.218 2.138 -13.811 1.00 74.88 81 HIS A C 1
ATOM 665 O O . HIS A 1 81 ? 16.001 2.635 -14.626 1.00 74.88 81 HIS A O 1
ATOM 671 N N . ALA A 1 82 ? 15.338 0.885 -13.366 1.00 79.75 82 ALA A N 1
ATOM 672 C CA . ALA A 1 82 ? 16.443 -0.002 -13.725 1.00 79.75 82 ALA A CA 1
ATOM 673 C C . ALA A 1 82 ? 16.539 -0.245 -15.238 1.00 79.75 82 ALA A C 1
ATOM 675 O O . ALA A 1 82 ? 17.629 -0.434 -15.769 1.00 79.75 82 ALA A O 1
ATOM 676 N N . THR A 1 83 ? 15.404 -0.205 -15.937 1.00 85.25 83 THR A N 1
ATOM 677 C CA . THR A 1 83 ? 15.325 -0.477 -17.377 1.00 85.25 83 THR A CA 1
ATOM 678 C C . THR A 1 83 ? 15.152 0.774 -18.242 1.00 85.25 83 THR A C 1
ATOM 680 O O . THR A 1 83 ? 14.919 0.666 -19.447 1.00 85.25 83 THR A O 1
ATOM 683 N N . SER A 1 84 ? 15.299 1.966 -17.656 1.00 81.94 84 SER A N 1
ATOM 684 C CA . SER A 1 84 ? 15.069 3.252 -18.335 1.00 81.94 84 SER A CA 1
ATOM 685 C C . SER A 1 84 ? 15.998 3.511 -19.527 1.00 81.94 84 SER A C 1
ATOM 687 O O . SER A 1 84 ? 15.605 4.179 -20.482 1.00 81.94 84 SER A O 1
ATOM 689 N N . THR A 1 85 ? 17.216 2.970 -19.500 1.00 83.94 85 THR A N 1
ATOM 690 C CA . THR A 1 85 ? 18.217 3.106 -20.573 1.00 83.94 85 THR A CA 1
ATOM 691 C C . THR A 1 85 ? 18.259 1.903 -21.512 1.00 83.94 85 THR A C 1
ATOM 693 O O . THR A 1 85 ? 18.982 1.916 -22.508 1.00 83.94 85 THR A O 1
ATOM 696 N N . THR A 1 86 ? 17.493 0.850 -21.222 1.00 88.25 86 THR A N 1
ATOM 697 C CA . THR A 1 86 ? 17.497 -0.377 -22.015 1.00 88.25 86 THR A CA 1
ATOM 698 C C . THR A 1 86 ? 16.700 -0.171 -23.303 1.00 88.25 86 THR A C 1
ATOM 700 O O . THR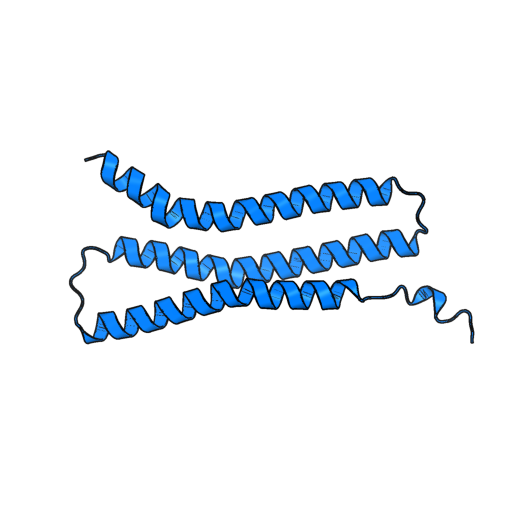 A 1 86 ? 15.526 0.202 -23.271 1.00 88.25 86 THR A O 1
ATOM 703 N N . GLN A 1 87 ? 17.305 -0.449 -24.460 1.00 87.94 87 GLN A N 1
ATOM 704 C CA . GLN A 1 87 ? 16.555 -0.512 -25.715 1.00 87.94 87 GLN A CA 1
ATOM 705 C C . GLN A 1 87 ? 15.657 -1.752 -25.715 1.00 87.94 87 GLN A C 1
ATOM 707 O O . GLN A 1 87 ? 16.129 -2.885 -25.692 1.00 87.94 87 GLN A O 1
ATOM 712 N N . LYS A 1 88 ? 14.344 -1.522 -25.744 1.00 89.12 88 LYS A N 1
ATOM 713 C CA . LYS A 1 88 ? 13.314 -2.566 -25.782 1.00 89.12 88 LYS A CA 1
ATOM 714 C C . LYS A 1 88 ? 12.629 -2.569 -27.146 1.00 89.12 88 LYS A C 1
ATOM 716 O O . LYS A 1 88 ? 12.362 -1.497 -27.700 1.00 89.12 88 LYS A O 1
ATOM 721 N N . SER A 1 89 ? 12.320 -3.758 -27.665 1.00 93.56 89 SER A N 1
ATOM 722 C CA . SER A 1 89 ? 11.526 -3.907 -28.890 1.00 93.56 89 SER A CA 1
ATOM 723 C C . SER A 1 89 ? 10.116 -3.333 -28.706 1.00 93.56 89 SER A C 1
ATOM 725 O O . SER A 1 89 ? 9.634 -3.191 -27.578 1.00 93.56 89 SER A O 1
ATOM 727 N N . SER A 1 90 ? 9.436 -3.004 -29.808 1.00 91.44 90 SER A N 1
ATOM 728 C CA . SER A 1 90 ? 8.063 -2.477 -29.765 1.00 91.44 90 SER A CA 1
ATOM 729 C C . SER A 1 90 ? 7.112 -3.427 -29.032 1.00 91.44 90 SER A C 1
ATOM 731 O O . SER A 1 90 ? 6.368 -2.995 -28.157 1.00 91.44 90 SER A O 1
ATOM 733 N N . LEU A 1 91 ? 7.200 -4.729 -29.322 1.00 94.12 91 LEU A N 1
ATOM 734 C CA . LEU A 1 91 ? 6.376 -5.756 -28.689 1.00 94.12 91 LEU A CA 1
ATOM 735 C C . LEU A 1 91 ? 6.639 -5.851 -27.179 1.00 94.12 91 LEU A C 1
ATOM 737 O O . LEU A 1 91 ? 5.689 -5.888 -26.400 1.00 94.12 91 LEU A O 1
ATOM 741 N N . HIS A 1 9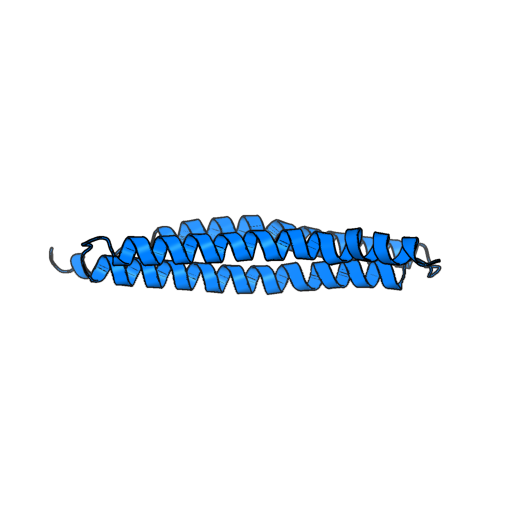2 ? 7.906 -5.813 -26.753 1.00 89.31 92 HIS A N 1
ATOM 742 C CA . HIS A 1 92 ? 8.250 -5.845 -25.330 1.00 89.31 92 HIS A CA 1
ATOM 743 C C . HIS A 1 92 ? 7.698 -4.620 -24.588 1.00 89.31 92 HIS A C 1
ATOM 745 O O . HIS A 1 92 ? 7.100 -4.775 -23.528 1.00 89.31 92 HIS A O 1
ATOM 751 N N . LYS A 1 93 ? 7.822 -3.416 -25.169 1.00 87.25 93 LYS A N 1
ATOM 752 C CA . LYS A 1 93 ? 7.272 -2.182 -24.578 1.00 87.25 93 LYS A CA 1
ATOM 753 C C . LYS A 1 93 ? 5.757 -2.244 -24.400 1.00 87.25 93 LYS A C 1
ATOM 755 O O . LYS A 1 93 ? 5.247 -1.780 -23.386 1.00 87.25 93 LYS A O 1
ATOM 760 N N . THR A 1 94 ? 5.035 -2.801 -25.372 1.00 91.44 94 THR A N 1
ATOM 761 C CA . THR A 1 94 ? 3.573 -2.918 -25.289 1.00 91.44 94 THR A CA 1
ATOM 762 C C . THR A 1 94 ? 3.151 -3.879 -24.182 1.00 91.44 94 THR A C 1
ATOM 764 O O . THR A 1 94 ? 2.278 -3.540 -23.385 1.00 91.44 94 THR A O 1
ATOM 767 N N . VAL A 1 95 ? 3.791 -5.050 -24.099 1.00 91.88 95 VAL A N 1
ATOM 768 C CA . VAL A 1 95 ? 3.512 -6.036 -23.043 1.00 91.88 95 VAL A CA 1
ATOM 769 C C . VAL A 1 95 ? 3.834 -5.456 -21.666 1.00 91.88 95 VAL A C 1
ATOM 771 O O . VAL A 1 95 ? 3.014 -5.534 -20.756 1.00 91.88 95 VAL A O 1
ATOM 774 N N . GLU A 1 96 ? 4.990 -4.814 -21.523 1.00 89.38 96 GLU A N 1
ATOM 775 C CA . GLU A 1 96 ? 5.390 -4.146 -20.287 1.00 89.38 96 GLU A CA 1
ATOM 776 C C . GLU A 1 96 ? 4.379 -3.074 -19.862 1.00 89.38 96 GLU A C 1
ATOM 778 O O . GLU A 1 96 ? 3.909 -3.097 -18.726 1.00 89.38 96 GLU A O 1
ATOM 783 N N . ASN A 1 97 ? 3.967 -2.186 -20.773 1.00 87.38 97 ASN A N 1
ATOM 784 C CA . ASN A 1 97 ? 2.959 -1.166 -20.477 1.00 87.38 97 ASN A CA 1
ATOM 785 C C . ASN A 1 97 ? 1.628 -1.765 -20.015 1.00 87.38 97 ASN A C 1
ATOM 787 O O . ASN A 1 97 ? 0.999 -1.210 -19.115 1.00 87.38 97 ASN A O 1
ATOM 791 N N . LEU A 1 98 ? 1.200 -2.888 -20.597 1.00 91.31 98 LEU A N 1
ATOM 792 C CA . LEU A 1 98 ? -0.007 -3.583 -20.153 1.00 91.31 98 LEU A CA 1
ATOM 793 C C . LEU A 1 98 ? 0.130 -4.053 -18.697 1.00 91.31 98 LEU A C 1
ATOM 795 O O . LEU A 1 98 ? -0.755 -3.783 -17.885 1.00 91.31 98 LEU A O 1
ATOM 799 N N . PHE A 1 99 ? 1.248 -4.695 -18.347 1.00 89.38 99 PHE A N 1
ATOM 800 C CA . PHE A 1 99 ? 1.502 -5.135 -16.971 1.00 89.38 99 PHE A CA 1
ATOM 801 C C . PHE A 1 99 ? 1.547 -3.963 -15.986 1.00 89.38 99 PHE A C 1
ATOM 803 O O . PHE A 1 99 ? 0.928 -4.039 -14.926 1.00 89.38 99 PHE A O 1
ATOM 810 N N . LEU A 1 100 ? 2.206 -2.860 -16.345 1.00 86.00 100 LEU A N 1
ATOM 811 C CA . LEU A 1 100 ? 2.265 -1.655 -15.511 1.00 86.00 100 LEU A CA 1
ATOM 812 C C . LEU A 1 100 ? 0.870 -1.060 -15.274 1.00 86.00 100 LEU A C 1
ATOM 814 O O . LEU A 1 100 ? 0.524 -0.701 -14.151 1.00 86.00 100 LEU A O 1
ATOM 818 N N . GLN A 1 101 ? 0.023 -1.008 -16.305 1.00 87.62 101 GLN A N 1
ATOM 819 C CA . GLN A 1 101 ? -1.361 -0.544 -16.158 1.00 87.62 101 GLN A CA 1
ATOM 820 C C . GLN A 1 101 ? -2.185 -1.461 -15.244 1.00 87.62 101 GLN A C 1
ATOM 822 O O . GLN A 1 101 ? -2.953 -0.965 -14.419 1.00 87.62 101 GLN A O 1
ATOM 827 N N . ILE A 1 102 ? -1.995 -2.782 -15.326 1.00 89.00 102 ILE A N 1
ATOM 828 C CA . ILE A 1 102 ? -2.648 -3.740 -14.421 1.00 89.00 102 ILE A CA 1
ATOM 829 C C . ILE A 1 102 ? -2.206 -3.498 -12.972 1.00 89.00 102 ILE A C 1
ATOM 831 O O . ILE A 1 102 ? -3.055 -3.416 -12.083 1.00 89.00 102 ILE A O 1
ATOM 835 N N . LEU A 1 103 ? -0.905 -3.327 -12.720 1.00 85.62 103 LEU A N 1
ATOM 836 C CA . LEU A 1 103 ? -0.380 -3.053 -11.377 1.00 85.62 103 LEU A CA 1
ATOM 837 C C . LEU A 1 103 ? -0.926 -1.739 -10.806 1.00 85.62 103 LEU A C 1
ATOM 839 O O . LEU A 1 103 ? -1.385 -1.703 -9.661 1.00 85.62 103 LEU A O 1
ATOM 843 N N . ARG A 1 104 ? -0.969 -0.679 -11.621 1.00 82.88 104 ARG A N 1
ATOM 844 C CA . ARG A 1 104 ? -1.589 0.602 -11.249 1.00 82.88 104 ARG A CA 1
ATOM 845 C C . ARG A 1 104 ? -3.067 0.457 -10.939 1.00 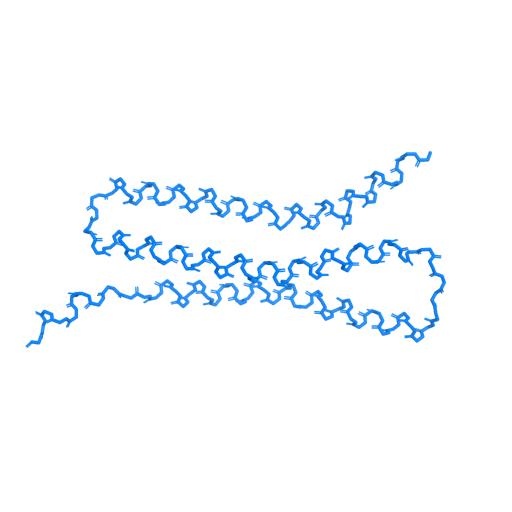82.88 104 ARG A C 1
ATOM 847 O O . ARG A 1 104 ? -3.529 1.020 -9.947 1.00 82.88 104 ARG A O 1
ATOM 854 N N . PHE A 1 105 ? -3.805 -0.288 -11.754 1.00 84.75 105 PHE A N 1
ATOM 855 C CA . PHE A 1 105 ? -5.223 -0.533 -11.525 1.00 84.75 105 PHE A CA 1
ATOM 856 C C . PHE A 1 105 ? -5.451 -1.258 -10.193 1.00 84.75 105 PHE A C 1
ATOM 858 O O . PHE A 1 105 ? -6.253 -0.801 -9.382 1.00 84.75 105 PHE A O 1
ATOM 865 N N . VAL A 1 106 ? -4.683 -2.315 -9.910 1.00 84.62 106 VAL A N 1
ATOM 866 C CA . VAL A 1 106 ? -4.741 -3.043 -8.630 1.00 84.62 106 VAL A CA 1
ATOM 867 C C . VAL A 1 106 ? -4.410 -2.124 -7.450 1.00 84.62 106 VAL A C 1
ATOM 869 O O . VAL A 1 106 ? -5.101 -2.161 -6.429 1.00 84.62 106 VAL A O 1
ATOM 872 N N . PHE A 1 107 ? -3.406 -1.254 -7.592 1.00 84.12 107 PHE A N 1
ATOM 873 C CA . PHE A 1 107 ? -3.084 -0.2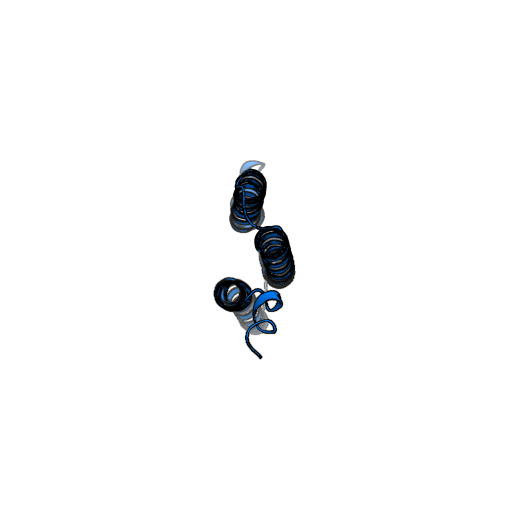50 -6.578 1.00 84.12 107 PHE A CA 1
ATOM 874 C C . PHE A 1 107 ? -4.258 0.694 -6.295 1.00 84.12 107 PHE A C 1
ATOM 876 O O . PHE A 1 107 ? -4.571 0.937 -5.133 1.00 84.12 107 PHE A O 1
ATOM 883 N N . HIS A 1 108 ? -4.952 1.180 -7.325 1.00 80.62 108 HIS A N 1
ATOM 884 C CA . HIS A 1 108 ? -6.092 2.082 -7.140 1.00 80.62 108 HIS A CA 1
ATOM 885 C C . HIS A 1 108 ? -7.336 1.359 -6.601 1.00 80.62 108 HIS A C 1
ATOM 887 O O . HIS A 1 108 ? -8.047 1.899 -5.751 1.00 80.62 108 HIS A O 1
ATOM 893 N N . MET A 1 109 ? -7.572 0.112 -7.019 1.00 81.81 109 MET A N 1
ATOM 894 C CA . MET A 1 109 ? -8.671 -0.717 -6.509 1.00 81.81 109 MET A CA 1
ATOM 895 C C . MET A 1 109 ? -8.551 -1.000 -5.008 1.00 81.81 109 MET A C 1
ATOM 897 O O . MET A 1 109 ? -9.572 -1.201 -4.348 1.00 81.81 109 MET A O 1
ATOM 901 N N . ASN A 1 110 ? -7.341 -0.942 -4.437 1.00 83.44 110 ASN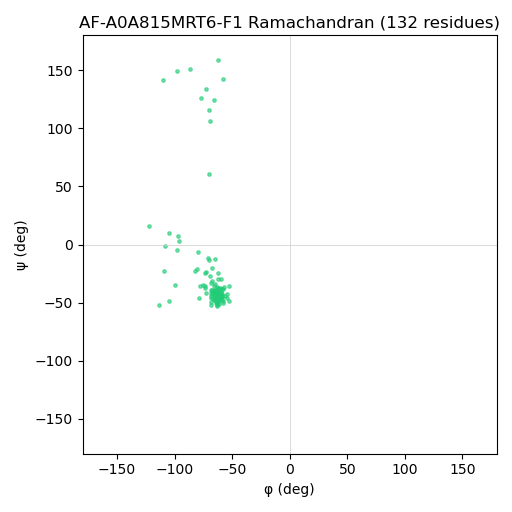 A N 1
ATOM 902 C CA . ASN A 1 110 ? -7.147 -1.019 -2.989 1.00 83.44 110 ASN A CA 1
ATOM 903 C C . ASN A 1 110 ? -7.973 0.045 -2.245 1.00 83.44 110 ASN A C 1
ATOM 905 O O . ASN A 1 110 ? -8.620 -0.276 -1.250 1.00 83.44 110 ASN A O 1
ATOM 909 N N . PHE A 1 111 ? -8.030 1.289 -2.728 1.00 76.31 111 PHE A N 1
ATOM 910 C CA . PHE A 1 111 ? -8.788 2.342 -2.040 1.00 76.31 111 PHE A CA 1
ATOM 911 C C . PHE A 1 111 ? -10.289 2.030 -1.986 1.00 76.31 111 PHE A C 1
ATOM 913 O O . PHE A 1 111 ? -10.920 2.205 -0.942 1.00 76.31 111 PHE A O 1
ATOM 920 N N . VAL A 1 112 ? -10.843 1.496 -3.078 1.00 78.06 112 VAL A N 1
ATOM 921 C CA . VAL A 1 112 ? -12.253 1.086 -3.160 1.00 78.06 112 VAL A CA 1
ATOM 922 C C . VAL A 1 112 ? -12.522 -0.121 -2.259 1.00 78.06 112 VAL A C 1
ATOM 924 O O . VAL A 1 112 ? -13.476 -0.113 -1.481 1.00 78.06 112 VAL A O 1
ATOM 927 N N . GLY A 1 113 ? -11.655 -1.138 -2.308 1.00 78.94 113 GLY A N 1
ATOM 928 C CA . GLY A 1 113 ? -11.767 -2.321 -1.453 1.00 78.94 11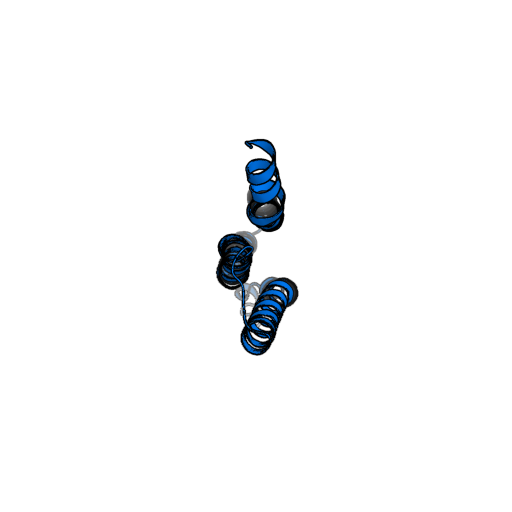3 GLY A CA 1
ATOM 929 C C . GLY A 1 113 ? -11.662 -1.968 0.029 1.00 78.94 113 GLY A C 1
ATOM 930 O O . GLY A 1 113 ? -12.470 -2.421 0.836 1.00 78.94 113 GLY A O 1
ATOM 931 N N . THR A 1 114 ? -10.723 -1.090 0.379 1.00 77.12 114 THR A N 1
ATOM 932 C CA . THR A 1 114 ? -10.561 -0.568 1.736 1.00 77.12 114 THR A CA 1
ATOM 933 C C . THR A 1 114 ? -11.843 0.120 2.195 1.00 77.12 114 THR A C 1
ATOM 935 O O . THR A 1 114 ? -12.367 -0.247 3.243 1.00 77.12 114 THR A O 1
ATOM 938 N N . LEU A 1 115 ? -12.417 1.034 1.405 1.00 76.06 115 LEU A N 1
ATOM 939 C CA . LEU A 1 115 ? -13.684 1.686 1.752 1.00 76.06 115 LEU A CA 1
ATOM 940 C C . LEU A 1 115 ? -14.799 0.664 2.037 1.00 76.06 115 LEU A C 1
ATOM 942 O O . LEU A 1 115 ? -15.487 0.770 3.052 1.00 76.06 115 LEU A O 1
ATOM 946 N N . TYR A 1 116 ? -14.936 -0.355 1.186 1.00 79.69 116 TYR A N 1
ATOM 947 C CA . TYR A 1 116 ? -15.936 -1.407 1.366 1.00 79.69 116 TYR A CA 1
ATOM 948 C C . TYR A 1 116 ? -15.723 -2.206 2.663 1.00 79.69 116 TYR A C 1
ATOM 950 O O . TYR A 1 116 ? -16.660 -2.391 3.441 1.00 79.69 116 TYR A O 1
ATOM 958 N N . PHE A 1 117 ? -14.486 -2.624 2.951 1.00 79.50 117 PHE A N 1
ATOM 959 C CA . PHE A 1 117 ? -14.159 -3.331 4.195 1.00 79.50 117 PHE A CA 1
ATOM 960 C C . PHE A 1 117 ? -14.411 -2.474 5.436 1.00 79.50 117 PHE A C 1
ATOM 962 O O . PHE A 1 117 ? -14.904 -2.983 6.443 1.00 79.50 117 PHE A O 1
ATOM 969 N N . TYR A 1 118 ? -14.114 -1.178 5.370 1.00 76.88 118 TYR A N 1
ATOM 970 C CA . TYR A 1 118 ? -14.392 -0.244 6.457 1.00 76.88 118 TYR A CA 1
ATOM 971 C C . TYR A 1 118 ? -15.900 -0.128 6.732 1.00 76.88 118 TYR A C 1
ATOM 973 O O . TYR A 1 118 ? -16.325 -0.240 7.886 1.00 76.88 118 TYR A O 1
ATOM 981 N N . LEU A 1 119 ? -16.722 0.016 5.688 1.00 77.00 119 LEU A N 1
ATOM 982 C CA . LEU A 1 119 ? -18.182 0.057 5.827 1.00 77.00 119 LEU A CA 1
ATOM 983 C C . LEU A 1 119 ? -18.734 -1.257 6.393 1.00 77.00 119 LEU A C 1
ATOM 985 O O . LEU A 1 119 ? -19.527 -1.239 7.332 1.00 77.00 119 LEU A O 1
ATOM 989 N N . TYR A 1 120 ? -18.253 -2.398 5.903 1.00 81.06 120 TYR A N 1
ATOM 990 C CA . TYR A 1 120 ? -18.694 -3.700 6.394 1.00 81.06 120 TYR A CA 1
ATOM 991 C C . TYR A 1 120 ? -18.330 -3.922 7.872 1.00 81.06 120 TYR A C 1
ATOM 993 O O . TYR A 1 120 ? -19.200 -4.231 8.685 1.00 81.06 120 TYR A O 1
ATOM 1001 N N . ILE A 1 121 ? -17.067 -3.701 8.258 1.00 75.38 121 ILE A N 1
ATOM 1002 C CA . ILE A 1 121 ? -16.595 -3.949 9.634 1.00 75.38 121 ILE A CA 1
ATOM 1003 C C . ILE A 1 121 ? -17.223 -2.962 10.634 1.00 75.38 121 ILE A C 1
ATOM 1005 O O . ILE A 1 121 ? -17.507 -3.335 11.775 1.00 75.38 121 ILE A O 1
ATOM 1009 N N . SER A 1 122 ? -17.486 -1.718 10.220 1.00 71.06 122 SER A N 1
ATOM 1010 C CA . SER A 1 122 ? -18.150 -0.726 11.082 1.00 71.06 122 SER A CA 1
ATOM 1011 C C . SER A 1 122 ? -19.613 -1.069 11.399 1.00 71.06 122 SER A C 1
ATOM 1013 O O . SER A 1 122 ? -20.134 -0.603 12.413 1.00 71.06 122 SER A O 1
ATOM 1015 N N . SER A 1 123 ? -20.260 -1.924 10.599 1.00 71.81 123 SER A N 1
ATOM 1016 C CA . SER A 1 123 ? -21.658 -2.335 10.797 1.00 71.81 123 SER A CA 1
ATOM 1017 C C . SER A 1 123 ? -21.872 -3.422 11.872 1.00 71.81 123 SER A C 1
ATOM 1019 O O . SER A 1 123 ? -23.015 -3.718 12.229 1.00 71.81 123 SER A O 1
ATOM 1021 N N . GLU A 1 124 ? -20.800 -3.999 12.435 1.00 68.12 124 GLU A N 1
ATOM 1022 C CA . GLU A 1 124 ? -20.867 -5.094 13.422 1.00 68.12 124 GLU A CA 1
ATOM 1023 C C . GLU A 1 124 ? -21.516 -4.627 14.759 1.00 68.12 124 GLU A C 1
ATOM 1025 O O . GLU A 1 124 ? -21.086 -3.653 15.393 1.00 68.12 124 GLU A O 1
ATOM 1030 N N . LYS A 1 125 ? -22.582 -5.309 15.215 1.00 63.50 125 LYS A N 1
ATOM 1031 C CA . LYS A 1 125 ? -23.350 -4.971 16.440 1.00 63.50 125 LYS A CA 1
ATOM 1032 C C . LYS A 1 125 ? -22.914 -5.830 17.648 1.00 63.50 125 LYS A C 1
ATOM 1034 O O . LYS A 1 125 ? -22.510 -6.973 17.473 1.00 63.50 125 LYS A O 1
ATOM 1039 N N . CYS A 1 126 ? -23.000 -5.305 18.886 1.00 58.88 126 CYS A N 1
ATOM 1040 C CA . CYS A 1 126 ? -22.781 -6.113 20.111 1.00 58.88 126 CYS A CA 1
ATOM 1041 C C . CYS A 1 126 ? -23.957 -7.097 20.255 1.00 58.88 126 CYS A C 1
ATOM 1043 O O . CYS A 1 126 ? -25.054 -6.703 20.641 1.00 58.88 126 CYS A O 1
ATOM 1045 N N . GLU A 1 127 ? -23.724 -8.379 19.980 1.00 59.06 127 GLU A N 1
ATOM 1046 C CA . GLU A 1 127 ? -24.740 -9.443 20.062 1.00 59.06 127 GLU A CA 1
ATOM 1047 C C . GLU A 1 127 ? -25.164 -9.770 21.509 1.00 59.06 127 GLU A C 1
ATOM 1049 O O . GLU A 1 127 ? -26.195 -10.395 21.747 1.00 59.06 127 GLU A O 1
ATOM 1054 N N . LYS A 1 128 ? -24.398 -9.290 22.500 1.00 52.59 128 LYS A N 1
ATOM 1055 C CA . LYS A 1 128 ? -24.577 -9.594 23.930 1.00 52.59 128 LYS A CA 1
ATOM 1056 C C . LYS A 1 128 ? -25.888 -9.067 24.542 1.00 52.59 128 LYS A C 1
ATOM 1058 O O . LYS A 1 128 ? -26.242 -9.510 25.623 1.00 52.59 128 LYS A O 1
ATOM 1063 N N . TYR A 1 129 ? -26.614 -8.185 23.848 1.00 49.91 129 TYR A N 1
ATOM 1064 C CA . TYR A 1 129 ? -27.954 -7.713 24.238 1.00 49.91 129 TYR A CA 1
ATOM 1065 C C . TYR A 1 129 ? -29.089 -8.261 23.353 1.00 49.91 129 TYR A C 1
ATOM 1067 O O . TYR A 1 129 ? -30.253 -7.988 23.619 1.00 49.91 129 TYR A O 1
ATOM 1075 N N . SER A 1 130 ? -28.780 -9.059 22.324 1.00 48.59 130 SER A N 1
ATOM 1076 C CA . SER A 1 130 ? -29.796 -9.670 21.449 1.00 48.59 130 SER A CA 1
ATOM 1077 C C . SER A 1 130 ? -30.550 -10.818 22.141 1.00 48.59 130 SER A C 1
ATOM 1079 O O . SER A 1 130 ? -31.689 -11.116 21.806 1.00 48.59 130 SER A O 1
ATOM 1081 N N . LYS A 1 131 ? -29.932 -11.445 23.153 1.00 48.06 131 LYS A N 1
ATOM 1082 C CA . LYS A 1 131 ? -30.497 -12.592 23.885 1.00 48.06 131 LYS A CA 1
ATOM 1083 C C . LYS A 1 131 ? -31.224 -12.237 25.188 1.00 48.06 131 LYS A C 1
ATOM 1085 O O . LYS A 1 131 ? -31.644 -13.145 25.885 1.00 48.06 131 LYS A O 1
ATOM 1090 N N . SER A 1 132 ? -31.361 -10.957 25.539 1.00 46.28 132 SER A N 1
ATOM 1091 C CA . SER A 1 132 ? -32.077 -10.540 26.762 1.00 46.28 132 SER A CA 1
ATOM 1092 C C . SER A 1 132 ? -33.532 -10.124 26.513 1.00 46.28 132 SER A C 1
ATOM 1094 O O . SER A 1 132 ? -34.180 -9.630 27.428 1.00 46.28 132 SER A O 1
ATOM 1096 N N . TYR A 1 133 ? -34.036 -10.316 25.290 1.00 49.56 133 TYR A N 1
ATOM 1097 C CA . TYR A 1 133 ? -35.416 -10.008 24.888 1.00 49.56 133 TYR A CA 1
ATOM 1098 C C . TYR A 1 133 ? -36.177 -11.226 24.325 1.00 49.56 133 TYR A C 1
ATOM 1100 O O . TYR A 1 133 ? -37.214 -11.057 23.688 1.00 49.56 133 TYR A O 1
ATOM 1108 N N . LEU A 1 134 ? -35.664 -12.438 24.553 1.00 42.59 134 LEU A N 1
ATOM 1109 C CA . LEU A 1 134 ? -36.336 -13.720 24.312 1.00 42.59 134 LEU A CA 1
ATOM 1110 C C . LEU A 1 134 ? -36.323 -14.513 25.617 1.00 42.59 134 LEU A C 1
ATOM 1112 O O . LEU A 1 134 ? -37.338 -15.186 25.887 1.00 42.59 134 LEU A O 1
#

Sequence (134 aa):
MNNYYARLLKIYVVTPLFFTVIPVTLIIIVLQGMIRNIRQLTLNSCQQDRFERQIRRMLIVQRILLAASGFPFALESAYLHATSTTQKSSLHKTVENLFLQILRFVFHMNFVGTLYFYLYISSEKCEKYSKSYL

Foldseek 3Di:
DPPPVVVLCCPQQVVLCCVLVVVLVVLVVVLVVVLVVLVVDPDDPLVNVLSVVLSVVLNVLLVVLCCVLVVVSNVLSVVCVVCVPPDDDPVRVVVNVVVNVVSVVSNVVSVVVSVVSNVVSVPDDRCVCVPVVD

Radius of gyration: 21.52 Å; Cα contacts (8 Å, |Δi|>4): 52; chains: 1; bounding box: 63×30×60 Å